Protein AF-K0E2U3-F1 (afdb_monomer)

Foldseek 3Di:
DPVVLVVLLVVLVVLLVVLVVLQVVLQVVVCVVVVDPRDRCLVCVVPQDDPVSNVSNVVSVVSVVVSVVSVVSSVVSVVVVVVD

Mean predicted 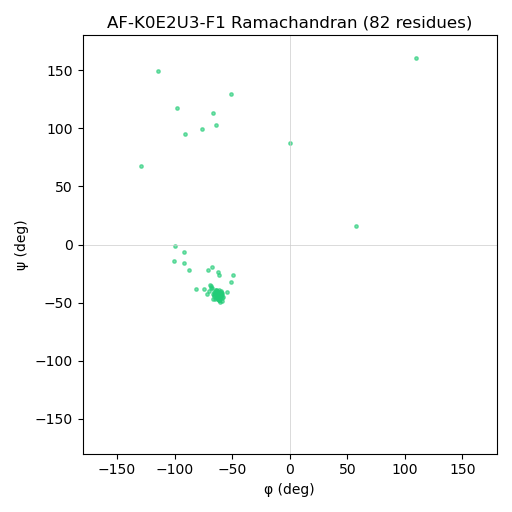aligned error: 8.56 Å

Organism: NCBI:txid1229205

Sequence (84 aa):
MNAALTIVSELCFAWVIIYLVFSLRTARWVSVRHGSRYFHLEFQPHRARGRTESKKAVLLKRMLWSAILAVLLGLGAMVASALL

Secondary structure (DSSP, 8-state):
--HHHHHHHHHHHHHHHHHHHHHHHHHHHHHHHH-SS---TTT-GGG--SHHHHHHHHHHHHHHHHHHHHHHHHHHHHHHHHH-

Solvent-accessible surface area (backbone atoms only — not comparable to full-atom values): 4598 Å² total; per-residue (Å²): 131,66,64,67,48,54,53,52,31,52,53,25,51,51,48,41,51,52,45,51,55,51,52,53,53,48,25,49,54,46,20,71,73,66,79,43,80,78,50,60,47,64,82,38,64,90,72,45,83,50,79,67,48,46,53,50,24,53,52,48,44,53,44,49,54,52,32,51,52,29,50,54,51,24,50,51,38,50,52,53,64,73,76,106

Structure (mmCIF, N/CA/C/O backbone):
data_AF-K0E2U3-F1
#
_entry.id   AF-K0E2U3-F1
#
loop_
_atom_site.group_PDB
_atom_site.id
_atom_site.type_symbol
_atom_site.label_atom_id
_atom_site.label_alt_id
_atom_site.label_comp_id
_atom_site.label_asym_id
_atom_site.label_entity_id
_atom_site.label_seq_id
_atom_site.pdbx_PDB_ins_code
_atom_site.Cartn_x
_atom_site.Cartn_y
_atom_site.Cartn_z
_atom_site.occupancy
_atom_site.B_iso_or_equiv
_atom_site.auth_seq_id
_atom_site.auth_comp_id
_atom_site.auth_asym_id
_atom_site.auth_atom_id
_atom_site.pdbx_PDB_model_num
ATOM 1 N N . MET A 1 1 ? 17.723 -2.841 -23.031 1.00 56.03 1 MET A N 1
ATOM 2 C CA . MET A 1 1 ? 16.817 -2.544 -21.899 1.00 56.03 1 MET A CA 1
ATOM 3 C C . MET A 1 1 ? 17.574 -2.829 -20.615 1.00 56.03 1 MET A C 1
ATOM 5 O O . MET A 1 1 ? 18.029 -3.950 -20.425 1.00 56.03 1 MET A O 1
ATOM 9 N N . ASN A 1 2 ? 17.816 -1.808 -19.797 1.00 72.31 2 ASN A N 1
ATOM 10 C CA . ASN A 1 2 ? 18.599 -1.928 -18.568 1.00 72.31 2 ASN A CA 1
ATOM 11 C C . ASN A 1 2 ? 17.883 -2.853 -17.575 1.00 72.31 2 ASN A C 1
ATOM 13 O O . ASN A 1 2 ? 16.934 -2.429 -16.923 1.00 72.31 2 ASN A O 1
ATOM 17 N N . ALA A 1 3 ? 18.351 -4.098 -17.441 1.00 74.81 3 ALA A N 1
ATOM 18 C CA . ALA A 1 3 ? 17.755 -5.104 -16.557 1.00 74.81 3 ALA A CA 1
ATOM 19 C C . ALA A 1 3 ? 17.548 -4.590 -15.118 1.00 74.81 3 ALA A C 1
ATOM 21 O O . ALA A 1 3 ? 16.562 -4.928 -14.472 1.00 74.81 3 ALA A O 1
ATOM 22 N N . ALA A 1 4 ? 18.425 -3.698 -14.644 1.00 74.50 4 ALA A N 1
ATOM 23 C CA . ALA A 1 4 ? 18.293 -3.036 -13.349 1.00 74.50 4 ALA A CA 1
ATOM 24 C C . ALA A 1 4 ? 17.004 -2.198 -13.212 1.00 74.50 4 ALA A C 1
ATOM 26 O O . ALA A 1 4 ? 16.340 -2.267 -12.182 1.00 74.50 4 ALA A O 1
ATOM 27 N N . LEU A 1 5 ? 16.616 -1.439 -14.244 1.00 72.31 5 LEU A N 1
ATOM 28 C CA . LEU A 1 5 ? 15.397 -0.616 -14.235 1.00 72.31 5 LEU A CA 1
ATOM 29 C C . LEU A 1 5 ? 14.135 -1.489 -14.234 1.00 72.31 5 LEU A C 1
ATOM 31 O O . LEU A 1 5 ? 13.175 -1.189 -13.525 1.00 72.31 5 LEU A O 1
ATOM 35 N N . THR A 1 6 ? 14.164 -2.605 -14.967 1.00 77.12 6 THR A N 1
ATOM 36 C CA . THR A 1 6 ? 13.072 -3.587 -14.989 1.00 77.12 6 THR A CA 1
ATOM 37 C C . THR A 1 6 ? 12.891 -4.246 -13.620 1.00 77.12 6 THR A C 1
ATOM 39 O O . THR A 1 6 ? 11.779 -4.264 -13.100 1.00 77.12 6 THR A O 1
ATOM 42 N N . ILE A 1 7 ? 13.984 -4.687 -12.983 1.00 81.62 7 ILE A N 1
ATOM 43 C CA . ILE A 1 7 ? 13.955 -5.286 -11.636 1.00 81.62 7 ILE A CA 1
ATOM 44 C C . ILE A 1 7 ? 13.400 -4.296 -10.600 1.00 81.62 7 ILE A C 1
ATOM 46 O O . ILE A 1 7 ? 12.569 -4.664 -9.771 1.00 81.62 7 ILE A O 1
ATOM 50 N N . VAL A 1 8 ? 13.819 -3.026 -10.650 1.00 78.56 8 VAL A N 1
ATOM 51 C CA . VAL A 1 8 ? 13.311 -1.982 -9.739 1.00 78.56 8 VAL A CA 1
ATOM 5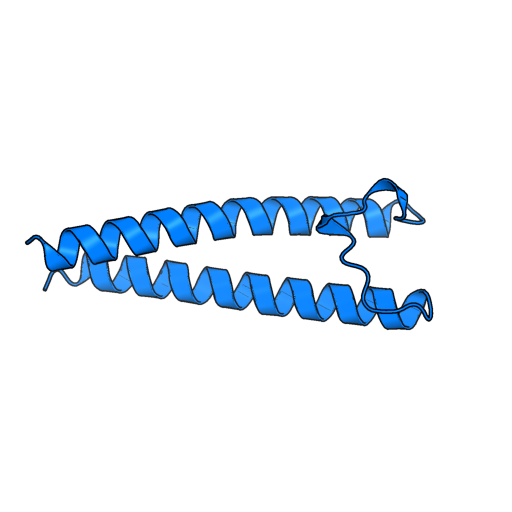2 C C . VAL A 1 8 ? 11.812 -1.739 -9.942 1.00 78.56 8 VAL A C 1
ATOM 54 O O . VAL A 1 8 ? 11.079 -1.578 -8.962 1.00 78.56 8 VAL A O 1
ATOM 57 N N . SER A 1 9 ? 11.345 -1.742 -11.194 1.00 75.81 9 SER A N 1
ATOM 58 C CA . SER A 1 9 ? 9.924 -1.591 -11.520 1.00 75.81 9 SER A CA 1
ATOM 59 C C . SER A 1 9 ? 9.090 -2.758 -10.978 1.00 75.81 9 SER A C 1
ATOM 61 O O . SER A 1 9 ? 8.087 -2.527 -10.299 1.00 75.81 9 SER A O 1
ATOM 63 N N . GLU A 1 10 ? 9.542 -4.001 -11.175 1.00 82.88 10 GLU A N 1
ATOM 64 C CA . GLU A 1 10 ? 8.858 -5.189 -10.650 1.00 82.88 10 GLU A CA 1
ATOM 65 C C . GLU A 1 10 ? 8.814 -5.212 -9.118 1.00 82.88 10 GLU A C 1
ATOM 67 O O . GLU A 1 10 ? 7.765 -5.499 -8.538 1.00 82.88 10 GLU A O 1
ATOM 72 N N . LEU A 1 11 ? 9.912 -4.842 -8.447 1.00 83.12 11 LEU A N 1
ATOM 73 C CA . LEU A 1 11 ? 9.950 -4.738 -6.986 1.00 83.12 11 LEU A CA 1
ATOM 74 C C . LEU A 1 11 ? 8.972 -3.680 -6.460 1.00 83.12 11 LEU A C 1
ATOM 76 O O . LEU A 1 11 ? 8.275 -3.928 -5.473 1.00 83.12 11 LEU A O 1
ATOM 80 N N . CYS A 1 12 ? 8.869 -2.523 -7.124 1.00 82.44 12 CYS A N 1
ATOM 81 C CA . CYS A 1 12 ? 7.873 -1.510 -6.771 1.00 82.44 12 CYS A CA 1
ATOM 82 C C . CYS A 1 12 ? 6.449 -2.028 -6.960 1.00 82.44 12 CYS A C 1
ATOM 84 O O . CYS A 1 12 ? 5.608 -1.854 -6.077 1.00 82.44 12 CYS A O 1
ATOM 86 N N . PHE A 1 13 ? 6.184 -2.696 -8.082 1.00 81.38 13 PHE A N 1
ATOM 87 C CA . PHE A 1 13 ? 4.868 -3.248 -8.375 1.00 81.38 13 PHE A CA 1
ATOM 88 C C . PHE A 1 13 ? 4.464 -4.317 -7.348 1.00 81.38 13 PHE A C 1
ATOM 90 O O . PHE A 1 13 ? 3.365 -4.267 -6.791 1.00 81.38 13 PHE A O 1
ATOM 97 N N . ALA A 1 14 ? 5.384 -5.223 -7.008 1.00 86.06 14 ALA A N 1
ATOM 98 C CA . ALA A 1 14 ? 5.188 -6.219 -5.960 1.00 86.06 14 ALA A CA 1
ATOM 99 C C . ALA A 1 14 ? 4.897 -5.565 -4.597 1.00 86.06 14 ALA A C 1
ATOM 101 O O . ALA A 1 14 ? 3.987 -5.996 -3.884 1.00 86.06 14 ALA A O 1
ATOM 102 N N . TRP A 1 15 ? 5.610 -4.489 -4.249 1.00 84.00 15 TRP A N 1
ATOM 103 C CA . TRP A 1 15 ? 5.390 -3.761 -2.998 1.00 84.00 15 TRP A CA 1
ATOM 104 C C . TRP A 1 15 ? 3.995 -3.121 -2.918 1.00 84.00 15 TRP A C 1
ATOM 106 O O . TRP A 1 15 ? 3.333 -3.194 -1.879 1.00 84.00 15 TRP A O 1
ATOM 116 N N . VAL A 1 16 ? 3.502 -2.563 -4.029 1.00 82.25 16 VAL A N 1
ATOM 117 C CA . VAL A 1 16 ? 2.138 -2.014 -4.129 1.00 82.25 16 VAL A CA 1
ATOM 118 C C . VAL A 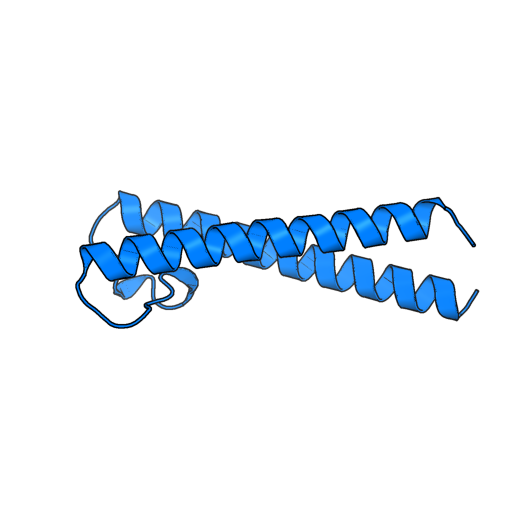1 16 ? 1.083 -3.107 -3.950 1.00 82.25 16 VAL A C 1
ATOM 120 O O . VAL A 1 16 ? 0.109 -2.904 -3.221 1.00 82.25 16 VAL A O 1
ATOM 123 N N . ILE A 1 17 ? 1.283 -4.287 -4.549 1.00 85.88 17 ILE A N 1
ATOM 124 C CA . ILE A 1 17 ? 0.379 -5.433 -4.366 1.00 85.88 17 ILE A CA 1
ATOM 125 C C . ILE A 1 17 ? 0.350 -5.869 -2.89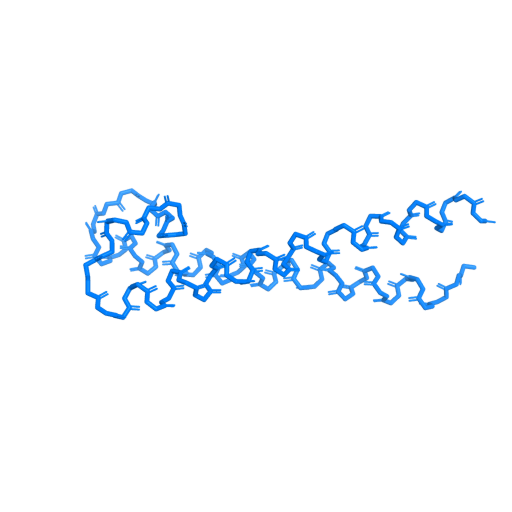8 1.00 85.88 17 ILE A C 1
ATOM 127 O O . ILE A 1 17 ? -0.729 -6.075 -2.337 1.00 85.88 17 ILE A O 1
ATOM 131 N N . ILE A 1 18 ? 1.515 -5.977 -2.251 1.00 86.69 18 ILE A N 1
ATOM 132 C CA . ILE A 1 18 ? 1.607 -6.331 -0.827 1.00 86.69 18 ILE A CA 1
ATOM 133 C C . ILE A 1 18 ? 0.822 -5.321 0.020 1.00 86.69 18 ILE A C 1
ATOM 135 O O . ILE A 1 18 ? 0.033 -5.731 0.879 1.00 86.69 18 ILE A O 1
ATOM 139 N N . TYR A 1 19 ? 0.980 -4.021 -0.251 1.00 83.50 19 TYR A N 1
ATOM 140 C CA . TYR A 1 19 ? 0.212 -2.972 0.419 1.00 83.50 19 TYR A CA 1
ATOM 141 C C . TYR A 1 19 ? -1.302 -3.148 0.217 1.00 83.50 19 TYR A C 1
ATOM 143 O O . TYR A 1 19 ? -2.044 -3.153 1.201 1.00 83.50 19 TYR A O 1
ATOM 151 N N . LEU A 1 20 ? -1.764 -3.370 -1.020 1.00 81.44 20 LEU A N 1
ATOM 152 C CA . LEU A 1 20 ? -3.183 -3.588 -1.327 1.00 81.44 20 LEU A CA 1
ATOM 153 C C . LEU A 1 20 ? -3.759 -4.790 -0.570 1.00 81.44 20 LEU A C 1
ATOM 155 O O . LEU A 1 20 ? -4.825 -4.688 0.040 1.00 81.44 20 LEU A O 1
ATOM 159 N N . VAL A 1 21 ? -3.044 -5.919 -0.548 1.00 87.25 21 VAL A N 1
ATOM 160 C CA . VAL A 1 21 ? -3.475 -7.121 0.182 1.00 87.25 21 VAL A CA 1
ATOM 161 C C . VAL A 1 21 ? -3.585 -6.837 1.681 1.00 87.25 21 VAL A C 1
ATOM 163 O O . VAL A 1 21 ? -4.567 -7.238 2.314 1.00 87.25 21 VAL A O 1
ATOM 166 N N . PHE A 1 22 ? -2.614 -6.128 2.261 1.00 81.69 22 PHE A N 1
ATOM 167 C CA . PHE A 1 22 ? -2.648 -5.751 3.675 1.00 81.69 22 PHE A CA 1
ATOM 168 C C . PHE A 1 22 ? -3.775 -4.763 3.997 1.00 81.69 22 PHE A C 1
ATOM 170 O O . PHE A 1 22 ? -4.476 -4.956 4.997 1.00 81.69 22 PHE A O 1
ATOM 177 N N . SER A 1 23 ? -3.992 -3.752 3.153 1.00 79.44 23 SER A N 1
ATOM 178 C CA . SER A 1 23 ? -5.096 -2.796 3.297 1.00 79.44 23 SER A CA 1
ATOM 179 C C . SER A 1 23 ? -6.445 -3.518 3.245 1.00 79.44 23 SER A C 1
ATOM 181 O O . SER A 1 23 ? -7.229 -3.410 4.189 1.00 79.44 23 SER A O 1
ATOM 183 N N . LEU A 1 24 ? -6.672 -4.382 2.247 1.00 81.88 24 LEU A N 1
ATOM 184 C CA . LEU A 1 24 ? -7.912 -5.157 2.113 1.00 81.88 24 LEU A CA 1
ATOM 185 C C . LEU A 1 24 ? -8.142 -6.122 3.281 1.00 81.88 24 LEU A C 1
ATOM 187 O O . LEU A 1 24 ? -9.257 -6.206 3.803 1.00 81.88 24 LEU A O 1
ATOM 191 N N . ARG A 1 25 ? -7.103 -6.845 3.725 1.00 82.69 25 ARG A N 1
ATOM 192 C CA . ARG A 1 25 ? -7.197 -7.731 4.899 1.00 82.69 25 ARG A CA 1
ATOM 193 C C . ARG A 1 25 ? -7.573 -6.952 6.149 1.00 82.69 25 ARG A C 1
ATOM 195 O O . ARG A 1 25 ? -8.416 -7.405 6.925 1.00 82.69 25 ARG A O 1
ATOM 202 N N . THR A 1 26 ? -6.974 -5.780 6.335 1.00 75.00 26 THR A N 1
ATOM 203 C CA . THR A 1 26 ? -7.251 -4.963 7.514 1.00 75.00 26 THR A CA 1
ATOM 204 C C . THR A 1 26 ? -8.642 -4.344 7.435 1.00 75.00 26 THR A C 1
ATOM 206 O O . THR A 1 26 ? -9.381 -4.433 8.410 1.00 75.00 26 THR A O 1
ATOM 209 N N . ALA A 1 27 ? -9.057 -3.835 6.273 1.00 74.69 27 ALA A N 1
ATOM 210 C CA . ALA A 1 27 ? -10.407 -3.325 6.043 1.00 74.69 27 ALA A CA 1
ATOM 211 C C . ALA A 1 27 ? -11.482 -4.398 6.293 1.00 74.69 27 ALA A C 1
ATOM 213 O O . ALA A 1 27 ? -12.466 -4.130 6.984 1.00 74.69 27 ALA A O 1
ATOM 214 N N . ARG A 1 28 ? -11.268 -5.639 5.822 1.00 78.00 28 ARG A N 1
ATOM 215 C CA . ARG A 1 28 ? -12.160 -6.776 6.122 1.00 78.00 28 ARG A CA 1
ATOM 216 C C . ARG A 1 28 ? -12.216 -7.074 7.618 1.00 78.00 28 ARG A C 1
ATOM 218 O O . ARG A 1 28 ? -13.305 -7.193 8.166 1.00 78.00 28 ARG A O 1
ATOM 225 N N . TRP A 1 29 ? -11.069 -7.151 8.292 1.00 78.25 29 TRP A N 1
ATOM 226 C CA . TRP A 1 29 ? -11.015 -7.415 9.735 1.00 78.25 29 TRP A CA 1
ATOM 227 C C . TRP A 1 29 ? -11.754 -6.348 10.560 1.00 78.25 29 TRP A C 1
ATOM 229 O O . TRP A 1 29 ? -12.484 -6.686 11.491 1.00 78.25 29 TRP A O 1
ATOM 239 N N . VAL A 1 30 ? -11.610 -5.070 10.195 1.00 71.31 30 VAL A N 1
ATOM 240 C CA . VAL A 1 30 ? -12.337 -3.955 10.828 1.00 71.31 30 VAL A CA 1
ATOM 241 C C . VAL A 1 30 ? -13.834 -4.046 10.552 1.00 71.31 30 VAL A C 1
ATOM 243 O O . VAL A 1 30 ? -14.631 -3.862 11.470 1.00 71.31 30 VAL A O 1
ATOM 246 N N . SER A 1 31 ? -14.221 -4.361 9.312 1.00 72.25 31 SER A N 1
ATOM 247 C CA . SER A 1 31 ? -15.629 -4.482 8.921 1.00 72.25 31 SER A CA 1
ATOM 248 C C . SER A 1 31 ? -16.340 -5.602 9.687 1.00 72.25 31 SER A C 1
ATOM 250 O O . SER A 1 31 ? -17.429 -5.375 10.210 1.00 72.25 31 SER A O 1
ATOM 252 N N . VAL A 1 32 ? -15.687 -6.759 9.860 1.00 77.50 32 VAL A N 1
ATOM 253 C CA . VAL A 1 32 ? -16.213 -7.882 10.658 1.00 77.50 32 VAL A CA 1
ATOM 254 C C . VAL A 1 32 ? -16.364 -7.502 12.135 1.00 77.50 32 VAL A C 1
ATOM 256 O O . VAL A 1 32 ? -17.344 -7.883 12.766 1.00 77.50 32 VAL A O 1
ATOM 259 N N . ARG A 1 33 ? -15.423 -6.734 12.702 1.00 72.06 33 ARG A N 1
ATOM 260 C CA . ARG A 1 33 ? -15.467 -6.339 14.121 1.00 72.06 33 ARG A CA 1
ATOM 261 C C . ARG A 1 33 ? -16.495 -5.266 14.452 1.00 72.06 33 ARG A C 1
ATOM 263 O O . ARG A 1 33 ? -17.074 -5.309 15.531 1.00 72.06 33 ARG A O 1
ATOM 270 N N . HIS A 1 34 ? -16.670 -4.282 13.576 1.00 69.62 34 HIS A N 1
ATOM 271 C CA . HIS A 1 34 ? -17.540 -3.132 13.847 1.00 69.62 34 HIS A CA 1
ATOM 272 C C . HIS A 1 34 ? -18.921 -3.253 13.194 1.00 69.62 34 HIS A C 1
ATOM 274 O O . HIS A 1 34 ? -19.729 -2.341 13.345 1.00 69.62 34 HIS A O 1
ATOM 280 N N . GLY A 1 35 ? -19.194 -4.333 12.445 1.00 65.56 35 GLY A N 1
ATOM 281 C CA . GLY A 1 35 ? -20.468 -4.544 11.742 1.00 65.56 35 GLY A CA 1
ATOM 282 C C . GLY A 1 35 ? -20.818 -3.424 10.754 1.00 65.56 35 GLY A C 1
ATOM 283 O O . GLY A 1 35 ? -21.969 -3.269 10.358 1.00 65.56 35 GLY A O 1
ATOM 284 N N . SER A 1 36 ? -19.834 -2.598 10.393 1.00 60.22 36 SER A N 1
ATOM 285 C CA . SER A 1 36 ? -20.012 -1.355 9.649 1.00 60.22 36 SER A CA 1
ATOM 286 C C . SER A 1 36 ? -19.355 -1.464 8.273 1.00 60.22 36 SER A C 1
ATOM 288 O O . SER A 1 36 ? -18.363 -2.185 8.101 1.00 60.22 36 SER A O 1
ATOM 290 N N . ARG A 1 37 ? -19.918 -0.756 7.280 1.00 57.19 37 ARG A N 1
ATOM 291 C CA . ARG A 1 37 ? -19.399 -0.703 5.900 1.00 57.19 37 ARG A CA 1
ATOM 292 C C . ARG A 1 37 ? -17.917 -0.352 5.919 1.00 57.19 37 ARG A C 1
ATOM 294 O O . ARG A 1 37 ? -17.565 0.625 6.559 1.00 57.19 37 ARG A O 1
ATOM 301 N N . TYR A 1 38 ? -17.099 -1.141 5.219 1.00 56.59 38 TYR A N 1
ATOM 302 C CA . TYR A 1 38 ? -15.701 -0.880 4.845 1.00 56.59 38 TYR A CA 1
ATOM 303 C C . TYR A 1 38 ? -15.144 0.469 5.337 1.00 56.59 38 TYR A C 1
ATOM 305 O O . TYR A 1 38 ? -15.197 1.473 4.631 1.00 56.59 38 TYR A O 1
ATOM 313 N N . PHE A 1 39 ? -14.610 0.491 6.560 1.00 61.75 39 PHE A N 1
ATOM 314 C CA . PH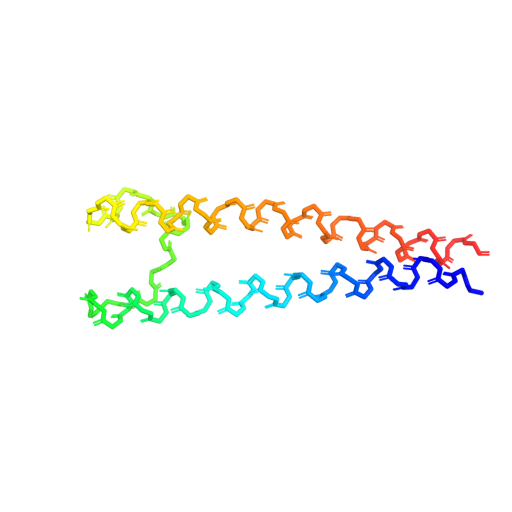E A 1 39 ? -13.903 1.656 7.083 1.00 61.75 39 PHE A CA 1
ATOM 315 C C . PHE A 1 39 ? -12.407 1.449 6.900 1.00 61.75 39 PHE A C 1
ATOM 317 O O . PHE A 1 39 ? -11.805 0.553 7.496 1.00 61.75 39 PHE A O 1
ATOM 324 N N . HIS A 1 40 ? -11.790 2.317 6.105 1.00 60.66 40 HIS A N 1
ATOM 325 C CA . HIS A 1 40 ? -10.342 2.433 6.081 1.00 60.66 40 HIS A CA 1
ATOM 326 C C . HIS A 1 40 ? -9.894 3.202 7.327 1.00 60.66 40 HIS A C 1
ATOM 328 O O . HIS A 1 40 ? -9.925 4.433 7.368 1.00 60.66 40 HIS A O 1
ATOM 334 N N . LEU A 1 41 ? -9.449 2.459 8.348 1.00 61.72 41 LEU A N 1
ATOM 335 C CA . LEU A 1 41 ? -8.798 2.997 9.557 1.00 61.72 41 LEU A CA 1
ATOM 336 C C . LEU A 1 41 ? -7.667 3.992 9.232 1.00 61.72 41 LEU A C 1
ATOM 338 O O . LEU A 1 41 ? -7.370 4.885 10.019 1.00 61.72 41 LEU A O 1
ATOM 342 N N . GLU A 1 42 ? -7.070 3.835 8.054 1.00 59.56 42 GLU A N 1
ATOM 343 C CA . GLU A 1 42 ? -6.015 4.658 7.460 1.00 59.56 42 GLU A CA 1
ATOM 344 C C . GLU A 1 42 ? -6.397 6.147 7.379 1.00 59.56 42 GLU A C 1
ATOM 346 O O . GLU A 1 42 ? -5.577 7.018 7.674 1.00 59.56 42 GLU A O 1
ATOM 351 N N . PHE A 1 43 ? -7.655 6.432 7.024 1.00 59.41 43 PHE A N 1
ATOM 352 C CA . PHE A 1 43 ? -8.167 7.788 6.797 1.00 59.41 43 PHE A CA 1
ATOM 353 C C . PHE A 1 43 ? -8.960 8.337 7.986 1.00 59.41 43 PHE A C 1
ATOM 355 O O . PHE A 1 43 ? -9.197 9.540 8.065 1.00 59.41 43 PHE A O 1
ATOM 362 N N . GLN A 1 44 ? -9.354 7.480 8.933 1.00 63.69 44 GLN A N 1
ATOM 363 C CA . GLN A 1 44 ? -10.136 7.877 10.106 1.00 63.69 44 GLN A CA 1
ATOM 364 C C . GLN A 1 44 ? -9.517 7.363 11.417 1.00 63.69 44 GLN A C 1
ATOM 366 O O . GL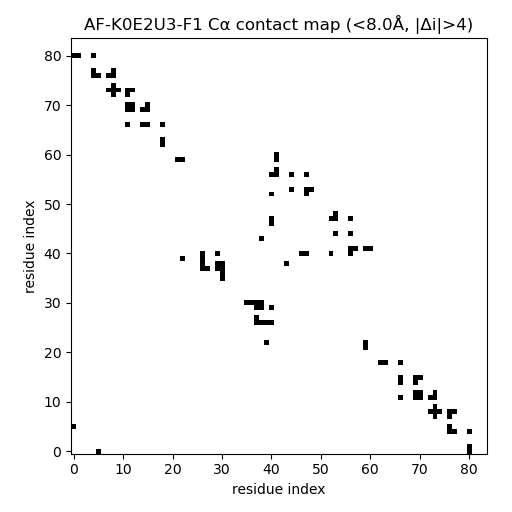N A 1 44 ? -10.131 6.557 12.121 1.00 63.69 44 GLN A O 1
ATOM 371 N N . PRO A 1 45 ? -8.330 7.872 11.810 1.00 62.47 45 PRO A N 1
ATOM 372 C CA . PRO A 1 45 ? -7.680 7.483 13.063 1.00 62.47 45 PRO A CA 1
ATOM 373 C C . PRO A 1 45 ? -8.524 7.830 14.301 1.00 62.47 45 PRO A C 1
ATOM 375 O O . PRO A 1 45 ? -8.433 7.139 15.310 1.00 62.47 45 PRO A O 1
ATOM 378 N N . HIS A 1 46 ? -9.398 8.839 14.209 1.00 64.94 46 HIS A N 1
ATOM 379 C CA . HIS A 1 46 ? -10.321 9.234 15.281 1.00 64.94 46 HIS A CA 1
ATOM 380 C C . HIS A 1 46 ? -11.407 8.190 15.583 1.00 64.94 46 HIS A C 1
ATOM 382 O O . HIS A 1 46 ? -11.996 8.221 16.660 1.00 64.94 46 HIS A O 1
ATOM 388 N N . ARG A 1 47 ? -11.681 7.259 14.658 1.00 62.72 47 ARG A N 1
ATOM 389 C CA . ARG A 1 47 ? -12.66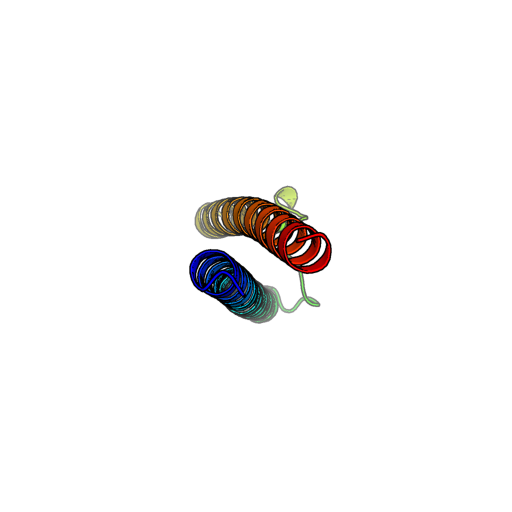2 6.180 14.858 1.00 62.72 47 ARG A CA 1
ATOM 390 C C . ARG A 1 47 ? -12.052 4.899 15.430 1.00 62.72 47 ARG A C 1
ATOM 392 O O . ARG A 1 47 ? -12.802 3.978 15.739 1.00 62.72 47 ARG A O 1
ATOM 399 N N . ALA A 1 48 ? -10.724 4.8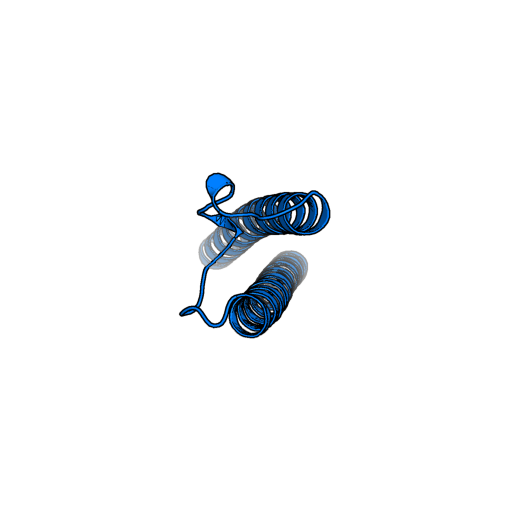28 15.563 1.00 65.06 48 ALA A N 1
ATOM 400 C CA . ALA A 1 48 ? -10.036 3.658 16.096 1.00 65.06 48 ALA A CA 1
ATOM 401 C C . ALA A 1 48 ? -10.380 3.473 17.583 1.00 65.06 48 ALA A C 1
ATOM 403 O O . ALA A 1 48 ? -9.985 4.276 18.433 1.00 65.06 48 ALA A O 1
ATOM 404 N N . ARG A 1 49 ? -11.099 2.399 17.918 1.00 64.81 49 ARG A N 1
ATOM 405 C CA . ARG A 1 49 ? -11.410 2.046 19.307 1.00 64.81 49 ARG A CA 1
ATOM 406 C C . ARG A 1 49 ? -10.322 1.114 19.831 1.00 64.81 49 ARG A C 1
ATOM 408 O O . ARG A 1 49 ? -10.361 -0.102 19.668 1.00 64.81 49 ARG A O 1
ATOM 415 N N . GLY A 1 50 ? -9.344 1.713 20.505 1.00 72.06 50 GLY A N 1
ATOM 416 C CA . GLY A 1 50 ? -8.334 1.000 21.283 1.00 72.06 50 GLY A CA 1
ATOM 417 C C . GLY A 1 50 ? -6.924 1.033 20.692 1.00 72.06 50 GLY A C 1
ATOM 418 O O . GLY A 1 50 ? -6.695 1.280 19.507 1.00 72.06 50 GLY A O 1
ATOM 419 N N . ARG A 1 51 ? -5.947 0.752 21.563 1.00 73.12 51 ARG A N 1
ATOM 420 C CA . ARG A 1 51 ? -4.503 0.888 21.296 1.00 73.12 51 ARG A CA 1
ATOM 421 C C . ARG A 1 51 ? -3.997 -0.013 20.161 1.00 73.12 51 ARG A C 1
ATOM 423 O O . ARG A 1 51 ? -2.967 0.265 19.554 1.00 73.12 51 ARG A O 1
ATOM 430 N N . THR A 1 52 ? -4.701 -1.107 19.884 1.00 71.81 52 THR A N 1
ATOM 431 C CA . THR A 1 52 ? -4.344 -2.074 18.838 1.00 71.81 52 THR A CA 1
ATOM 432 C C . THR A 1 52 ? -4.794 -1.606 17.453 1.00 71.81 52 THR A C 1
ATOM 434 O O . THR A 1 52 ? -4.061 -1.788 16.484 1.00 71.81 52 THR A O 1
ATOM 437 N N . GLU A 1 53 ? -5.968 -0.974 17.350 1.00 72.50 53 GLU A N 1
ATOM 438 C CA . GLU A 1 53 ? -6.481 -0.431 16.084 1.00 72.50 53 GLU A CA 1
ATOM 439 C C . GLU A 1 53 ? -5.674 0.791 15.643 1.00 72.50 53 GLU A C 1
ATOM 441 O O . GLU A 1 53 ? -5.301 0.888 14.475 1.00 72.50 53 GLU A O 1
ATOM 446 N N . SER A 1 54 ? -5.305 1.663 16.586 1.00 73.75 54 SER A N 1
ATOM 447 C CA . SER A 1 54 ? -4.466 2.829 16.300 1.00 73.75 54 SER A CA 1
ATOM 448 C C . SER A 1 54 ? -3.060 2.441 15.834 1.00 73.75 54 SER A C 1
ATOM 450 O O . SER A 1 54 ? -2.573 2.983 14.843 1.00 73.75 54 SER A O 1
ATOM 452 N N . LYS A 1 55 ? -2.423 1.441 16.463 1.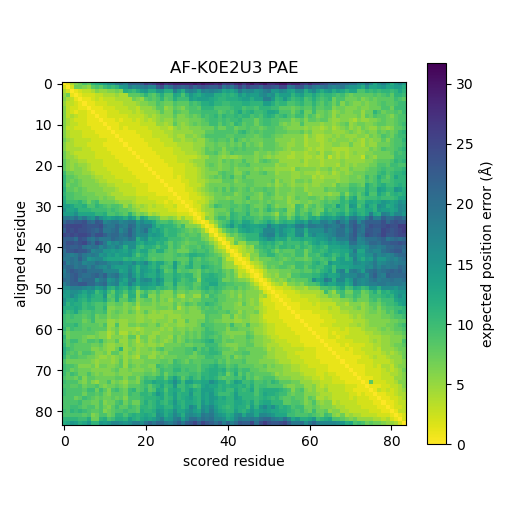00 79.75 55 LYS A N 1
ATOM 453 C CA . LYS A 1 55 ? -1.124 0.913 16.004 1.00 79.75 55 LYS A CA 1
ATOM 454 C C . LYS A 1 55 ? -1.196 0.334 14.587 1.00 79.75 55 LYS A C 1
ATOM 456 O O . LYS A 1 55 ? -0.305 0.600 13.783 1.00 79.75 55 LYS A O 1
ATOM 461 N N . LYS A 1 56 ? -2.255 -0.419 14.263 1.00 74.62 56 LYS A N 1
ATOM 462 C CA . LYS A 1 56 ? -2.468 -0.947 12.904 1.00 74.62 56 LYS A CA 1
ATOM 463 C C . LYS A 1 56 ? -2.703 0.172 11.887 1.00 74.62 56 LYS A C 1
ATOM 465 O O . LYS A 1 56 ? -2.131 0.113 10.805 1.00 74.62 56 LYS A O 1
ATOM 470 N N . ALA A 1 57 ? -3.476 1.201 12.241 1.00 77.81 57 ALA A N 1
ATOM 471 C CA . ALA A 1 57 ? -3.711 2.362 11.383 1.00 77.81 57 ALA A CA 1
ATOM 472 C C . ALA A 1 57 ? -2.409 3.120 11.067 1.00 77.81 57 ALA A C 1
ATOM 474 O O . ALA A 1 57 ? -2.162 3.469 9.916 1.00 77.81 57 ALA A O 1
ATOM 475 N N . VAL A 1 58 ? -1.540 3.318 12.066 1.00 82.00 58 VAL A N 1
ATOM 476 C CA . VAL A 1 58 ? -0.221 3.948 11.874 1.00 82.00 58 VAL A CA 1
ATOM 477 C C . VAL A 1 58 ? 0.683 3.095 10.982 1.00 82.00 58 VAL A C 1
ATOM 479 O O . VAL A 1 58 ? 1.340 3.634 10.092 1.00 82.00 58 VAL A O 1
ATOM 482 N N . LEU A 1 59 ? 0.697 1.772 11.181 1.00 81.31 59 LEU A N 1
ATOM 483 C CA . LEU A 1 59 ? 1.469 0.855 10.339 1.00 81.31 59 LEU A CA 1
ATOM 484 C C . LEU A 1 59 ? 1.002 0.909 8.877 1.00 81.31 59 LEU A C 1
ATOM 486 O O . LEU A 1 59 ? 1.830 1.074 7.985 1.00 81.31 59 LEU A O 1
ATOM 490 N N . LEU A 1 60 ? -0.312 0.839 8.641 1.00 80.62 60 LEU A N 1
ATOM 491 C CA . LEU A 1 60 ? -0.906 0.966 7.306 1.00 80.62 60 LEU A CA 1
ATOM 492 C C . LEU A 1 60 ? -0.588 2.309 6.665 1.00 80.62 60 LEU A C 1
ATOM 494 O O . LEU A 1 60 ? -0.190 2.344 5.510 1.00 80.62 60 LEU A O 1
ATOM 498 N N . LYS A 1 61 ? -0.673 3.406 7.424 1.00 81.75 61 LYS A N 1
ATOM 499 C CA . LYS A 1 61 ? -0.313 4.737 6.930 1.00 81.75 61 LYS A CA 1
ATOM 500 C C . LYS A 1 61 ? 1.159 4.804 6.519 1.00 81.75 61 LYS A C 1
ATOM 502 O O . LYS A 1 61 ? 1.484 5.398 5.497 1.00 81.75 61 LYS A O 1
ATOM 507 N N . ARG A 1 62 ? 2.056 4.165 7.276 1.00 83.94 62 ARG A N 1
ATOM 508 C CA . ARG A 1 62 ? 3.482 4.077 6.927 1.00 83.94 62 ARG A CA 1
ATOM 509 C C . ARG A 1 62 ? 3.715 3.215 5.682 1.00 83.94 62 ARG A C 1
ATOM 511 O O . ARG A 1 62 ? 4.555 3.573 4.863 1.00 83.94 62 ARG A O 1
ATOM 518 N N . MET A 1 63 ? 2.959 2.128 5.521 1.00 81.12 63 MET A N 1
ATOM 519 C CA . MET A 1 63 ? 2.980 1.311 4.302 1.00 81.12 63 MET A CA 1
ATOM 520 C C . MET A 1 63 ? 2.397 2.048 3.090 1.00 81.12 63 MET A C 1
ATOM 522 O O . MET A 1 63 ? 2.926 1.910 1.998 1.00 81.12 63 MET A O 1
ATOM 526 N N . LEU A 1 64 ? 1.364 2.873 3.274 1.00 82.06 64 LEU A N 1
ATOM 527 C CA . LEU A 1 64 ? 0.816 3.722 2.217 1.00 82.06 64 LEU A CA 1
ATOM 528 C C . LEU A 1 64 ? 1.879 4.709 1.723 1.00 82.06 64 LEU A C 1
ATOM 530 O O . LEU A 1 64 ? 2.108 4.815 0.524 1.00 82.06 64 LEU A O 1
ATOM 534 N N . TRP A 1 65 ? 2.578 5.387 2.638 1.00 83.31 65 TRP A N 1
ATOM 535 C CA . TRP A 1 65 ? 3.669 6.292 2.266 1.00 83.31 65 TRP A CA 1
ATOM 536 C C . TRP A 1 65 ? 4.810 5.575 1.538 1.00 83.31 65 TRP A C 1
ATOM 538 O O . TRP A 1 65 ? 5.325 6.105 0.556 1.00 83.31 65 TRP A O 1
ATOM 548 N N . SER A 1 66 ? 5.187 4.365 1.969 1.00 83.62 66 SER A N 1
ATOM 549 C CA . SER A 1 66 ? 6.214 3.594 1.257 1.00 83.62 66 SER A CA 1
ATOM 550 C C . SER A 1 66 ? 5.731 3.095 -0.106 1.00 83.62 66 SER A C 1
ATOM 552 O O . SER A 1 66 ? 6.510 3.100 -1.054 1.00 83.62 66 SER A O 1
ATOM 554 N N . ALA A 1 67 ? 4.453 2.736 -0.241 1.00 81.06 67 ALA A N 1
ATOM 555 C CA . ALA A 1 67 ? 3.850 2.379 -1.520 1.00 81.06 67 ALA A CA 1
ATOM 556 C C . ALA A 1 67 ? 3.800 3.575 -2.483 1.00 81.06 67 ALA A C 1
ATOM 558 O O . ALA A 1 67 ? 4.135 3.412 -3.649 1.00 81.06 67 ALA A O 1
ATOM 559 N N . ILE A 1 68 ? 3.468 4.783 -2.010 1.00 84.69 68 ILE A N 1
ATOM 560 C CA . ILE A 1 68 ? 3.503 6.007 -2.830 1.00 84.69 68 ILE A CA 1
ATOM 561 C C . ILE A 1 68 ? 4.923 6.272 -3.344 1.00 84.69 68 ILE A C 1
ATOM 563 O O . ILE A 1 68 ? 5.106 6.536 -4.531 1.00 84.69 68 ILE A O 1
ATOM 567 N N . LEU A 1 69 ? 5.935 6.161 -2.476 1.00 84.88 69 LEU A N 1
ATOM 568 C CA . LEU A 1 69 ? 7.335 6.311 -2.883 1.00 84.88 69 LEU A CA 1
ATOM 569 C C . LEU A 1 69 ? 7.752 5.245 -3.902 1.00 84.88 69 LEU A C 1
ATOM 571 O O . LEU A 1 69 ? 8.399 5.577 -4.891 1.00 84.88 69 LEU A O 1
ATOM 575 N N . ALA A 1 70 ? 7.344 3.990 -3.701 1.00 82.25 70 ALA A N 1
ATOM 576 C CA . ALA A 1 70 ? 7.584 2.914 -4.657 1.00 82.25 70 ALA A CA 1
ATOM 577 C C . ALA A 1 70 ? 6.908 3.196 -6.011 1.00 82.25 70 ALA A C 1
ATOM 579 O O . ALA A 1 70 ? 7.533 3.053 -7.054 1.00 82.25 70 ALA A O 1
ATOM 580 N N . VAL A 1 71 ? 5.662 3.677 -6.025 1.00 79.94 71 VAL A N 1
ATOM 581 C CA . VAL A 1 71 ? 4.972 4.060 -7.268 1.00 79.94 71 VAL A CA 1
ATOM 582 C C . VAL A 1 71 ? 5.721 5.176 -7.993 1.00 79.94 71 VAL A C 1
ATOM 584 O O . VAL A 1 71 ? 5.932 5.063 -9.197 1.00 79.94 71 VAL A O 1
ATOM 587 N N . LEU A 1 72 ? 6.166 6.217 -7.282 1.00 84.00 72 LEU A N 1
ATOM 588 C CA . LEU A 1 72 ? 6.934 7.321 -7.872 1.00 84.00 72 LEU A CA 1
ATOM 589 C C . LEU A 1 72 ? 8.270 6.846 -8.459 1.00 84.00 72 LEU A C 1
ATOM 591 O O . LEU A 1 72 ? 8.625 7.243 -9.569 1.00 84.00 72 LEU A O 1
ATOM 595 N N . LEU A 1 73 ? 8.985 5.970 -7.748 1.00 82.25 73 LEU A N 1
ATOM 596 C CA . LEU A 1 73 ? 10.232 5.373 -8.230 1.00 82.25 73 LEU A CA 1
ATOM 597 C C . LEU A 1 73 ? 9.998 4.473 -9.447 1.00 82.25 73 LEU A C 1
ATOM 599 O O . LEU A 1 73 ? 10.732 4.573 -10.428 1.00 82.25 73 LEU A O 1
ATOM 603 N N . GLY A 1 74 ? 8.961 3.634 -9.412 1.00 78.25 74 GLY A N 1
ATOM 604 C CA . GLY A 1 74 ? 8.574 2.767 -10.521 1.00 78.25 74 GLY A CA 1
ATOM 605 C C . GLY A 1 74 ? 8.181 3.556 -11.771 1.00 78.25 74 GLY A C 1
ATOM 606 O O . GLY A 1 74 ? 8.649 3.232 -12.860 1.00 78.25 74 GLY A O 1
ATOM 607 N N . LEU A 1 75 ? 7.392 4.626 -11.619 1.00 78.81 75 LEU A N 1
ATOM 608 C CA . LEU A 1 75 ? 7.028 5.544 -12.708 1.00 78.81 75 LEU A CA 1
ATOM 609 C C . LEU A 1 75 ? 8.253 6.252 -13.287 1.00 78.81 75 LEU A C 1
ATOM 611 O O . LEU A 1 75 ? 8.425 6.265 -14.503 1.00 78.81 75 LEU A O 1
ATOM 615 N N . GLY A 1 76 ? 9.125 6.792 -12.431 1.00 79.69 76 GLY A N 1
ATOM 616 C CA . GLY A 1 76 ? 10.368 7.432 -12.863 1.00 79.69 76 GLY A CA 1
ATOM 617 C C . GLY A 1 76 ? 11.276 6.471 -13.632 1.00 79.69 76 GLY A C 1
ATOM 618 O O . GLY A 1 76 ? 11.792 6.827 -14.688 1.00 79.69 76 GLY A O 1
ATOM 619 N N . ALA A 1 77 ? 11.405 5.228 -13.159 1.00 77.31 77 ALA A N 1
ATOM 620 C CA . ALA A 1 77 ? 12.157 4.176 -13.838 1.00 77.31 77 ALA A CA 1
ATOM 621 C C . ALA A 1 77 ? 11.543 3.796 -15.197 1.00 77.31 77 ALA A C 1
ATOM 623 O O . ALA A 1 77 ? 12.277 3.570 -16.162 1.00 77.31 77 ALA A O 1
ATOM 624 N N . MET A 1 78 ? 10.210 3.752 -15.293 1.00 73.31 78 MET A N 1
ATOM 625 C CA . MET A 1 78 ? 9.508 3.456 -16.544 1.00 73.31 78 MET A CA 1
ATOM 626 C C . MET A 1 78 ? 9.710 4.567 -17.580 1.00 73.31 78 MET A C 1
ATOM 628 O O . MET A 1 78 ? 10.073 4.282 -18.717 1.00 73.31 78 MET A O 1
ATOM 632 N N . VAL A 1 79 ? 9.543 5.828 -17.169 1.00 79.25 79 VAL A N 1
ATOM 633 C CA . VAL A 1 79 ? 9.753 7.005 -18.027 1.00 79.25 79 VAL A CA 1
ATOM 634 C C . VAL A 1 79 ? 11.212 7.101 -18.469 1.00 79.25 79 VAL A C 1
ATOM 636 O O . VAL A 1 79 ? 11.476 7.285 -19.653 1.00 79.25 79 VAL A O 1
ATOM 639 N N . ALA A 1 80 ? 12.162 6.906 -17.551 1.00 77.12 80 ALA A N 1
ATOM 640 C CA . ALA A 1 80 ? 13.583 6.878 -17.885 1.00 77.12 80 ALA A CA 1
ATOM 641 C C . ALA A 1 80 ? 13.910 5.769 -18.895 1.00 77.12 80 ALA A C 1
ATOM 643 O O . ALA A 1 80 ? 14.673 6.000 -19.822 1.00 77.12 80 ALA A O 1
ATOM 644 N N . SER A 1 81 ? 13.297 4.589 -18.757 1.00 71.44 81 SER A N 1
ATOM 645 C CA . SER A 1 81 ? 13.486 3.478 -19.701 1.00 71.44 81 SER A CA 1
ATOM 646 C C . SER A 1 81 ? 12.832 3.707 -21.065 1.00 71.44 81 SER A C 1
ATOM 648 O O . SER A 1 81 ? 13.221 3.045 -22.017 1.00 71.44 81 SER A O 1
ATOM 650 N N . ALA A 1 82 ? 11.826 4.580 -21.158 1.00 73.31 82 ALA A N 1
ATOM 651 C CA . ALA A 1 82 ? 11.169 4.936 -22.416 1.00 73.31 82 ALA A CA 1
ATOM 652 C C . ALA A 1 82 ? 11.871 6.091 -23.157 1.00 73.31 82 ALA A C 1
ATOM 654 O O . ALA A 1 82 ? 11.677 6.248 -24.359 1.00 73.31 82 ALA A O 1
ATOM 655 N N . LEU A 1 83 ? 12.644 6.913 -22.437 1.00 75.25 83 LEU A N 1
ATOM 656 C CA . LEU A 1 83 ? 13.412 8.042 -22.979 1.00 75.25 83 LEU A CA 1
ATOM 657 C C . LEU A 1 83 ? 14.856 7.673 -23.376 1.00 75.25 83 LEU A C 1
ATOM 659 O O . LEU A 1 83 ? 15.498 8.462 -24.068 1.00 75.25 83 LEU A O 1
ATOM 663 N N . LEU A 1 84 ? 15.359 6.525 -22.911 1.00 61.19 84 LEU A N 1
ATOM 664 C CA . LEU A 1 84 ? 16.666 5.933 -23.239 1.00 61.19 84 LEU A CA 1
ATOM 665 C C . LEU A 1 84 ? 16.538 4.917 -24.376 1.00 61.19 84 LEU A C 1
ATOM 667 O O . LEU A 1 84 ? 17.442 4.904 -25.239 1.00 61.19 84 LEU A O 1
#

Radius of gyration: 16.41 Å; Cα contacts (8 Å, |Δi|>4): 61; chains: 1; bounding box: 39×17×44 Å

pLDDT: mean 75.36, std 8.22, range [56.03, 87.25]